Protein AF-A0A5C7FX67-F1 (afdb_monomer_lite)

Radius of gyration: 32.63 Å; chains: 1; bounding box: 56×82×94 Å

Foldseek 3Di:
DDDDDDDDDDDDDDDDDDPDDPDPPPPPPPPPQFDWDQPPVRDTDGPDPPPDDDDDDDDDDDDDDDDDDDDDDDDDDPPDDDPPPCPPPDPDDPPVRVVVVLVVVLVVLVVVLVVLVVVLVVLVVCVPDVVSVVPDDPVRVVVSVVVNVVSVVVNVVSVVVSVVSVVVD

Organism: NCBI:txid2603288

Sequence (169 aa):
MIKRAPGSFTRVAMSCAMLLCISPAFVQAQAIDAPRYVNAQGV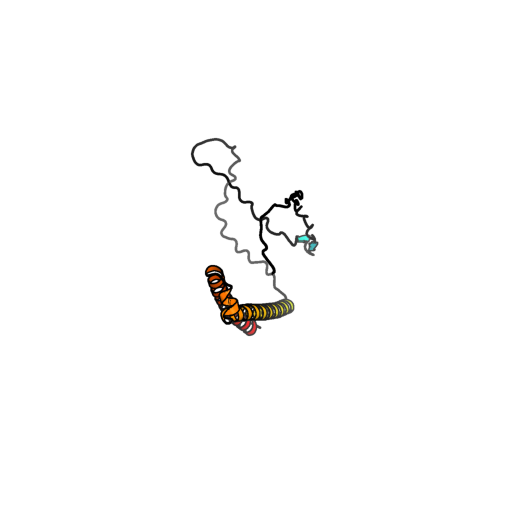EVIQGRRAARPAPTAGVGSEDGNASGPVSRALAIPKSAEPARATAAGYQIAAGEQQQRDRDRLSILEQEMHAENVALESKIRVLQDPAMRAKLDAEQFKRLQETTLAHEKNIRALHSEIARVKKNR

Structure (mmCIF, N/CA/C/O backbone):
data_AF-A0A5C7FX67-F1
#
_entry.id   AF-A0A5C7FX67-F1
#
loop_
_atom_site.group_PDB
_atom_site.id
_atom_site.type_symbol
_atom_site.label_atom_id
_atom_site.label_alt_id
_atom_site.label_comp_id
_atom_site.label_asym_id
_atom_site.label_entity_id
_atom_site.label_seq_id
_atom_site.pdbx_PDB_ins_code
_atom_site.Cartn_x
_atom_site.Cartn_y
_atom_site.Cartn_z
_atom_site.occupancy
_atom_site.B_iso_or_equiv
_atom_site.auth_seq_id
_atom_site.auth_comp_id
_atom_site.auth_asym_id
_atom_site.auth_atom_id
_atom_site.pdbx_PDB_model_num
ATOM 1 N N . MET A 1 1 ? 20.020 -31.860 -69.751 1.00 38.38 1 MET A N 1
ATOM 2 C CA . MET A 1 1 ? 20.332 -30.417 -69.891 1.00 38.38 1 MET A CA 1
ATOM 3 C C . MET A 1 1 ? 19.126 -29.621 -69.414 1.00 38.38 1 MET A C 1
ATOM 5 O O . MET A 1 1 ? 18.130 -29.594 -70.118 1.00 38.38 1 MET A O 1
ATOM 9 N N . ILE A 1 2 ? 19.182 -29.031 -68.218 1.00 42.00 2 ILE A N 1
ATOM 10 C CA . ILE A 1 2 ? 18.116 -28.172 -67.676 1.00 42.00 2 ILE A CA 1
ATOM 11 C C . ILE A 1 2 ? 18.714 -26.769 -67.554 1.00 42.00 2 ILE A C 1
ATOM 13 O O . ILE A 1 2 ? 19.707 -26.579 -66.853 1.00 42.00 2 ILE A O 1
ATOM 17 N N . LYS A 1 3 ? 18.166 -25.806 -68.300 1.00 45.91 3 LYS A N 1
ATOM 18 C CA . LYS A 1 3 ? 18.598 -24.404 -68.297 1.00 45.91 3 LYS A CA 1
ATOM 19 C C . LYS A 1 3 ? 17.461 -23.510 -67.790 1.00 45.91 3 LYS A C 1
ATOM 21 O O . LYS A 1 3 ? 16.438 -23.404 -68.446 1.00 45.91 3 LYS A O 1
ATOM 26 N N . ARG A 1 4 ? 17.775 -22.824 -66.683 1.00 39.72 4 ARG A N 1
ATOM 27 C CA . ARG A 1 4 ? 17.470 -21.420 -66.336 1.00 39.72 4 ARG A CA 1
ATOM 28 C C . ARG A 1 4 ? 16.005 -20.990 -66.118 1.00 39.72 4 ARG A C 1
ATOM 30 O O . ARG A 1 4 ? 15.250 -20.801 -67.059 1.00 39.72 4 ARG A O 1
ATOM 37 N N . ALA A 1 5 ? 15.715 -20.648 -64.857 1.00 52.91 5 ALA A N 1
ATOM 38 C CA . ALA A 1 5 ? 14.905 -19.478 -64.475 1.00 52.91 5 ALA A CA 1
ATOM 39 C C . ALA A 1 5 ? 15.612 -18.175 -64.947 1.00 52.91 5 ALA A C 1
ATOM 41 O O . ALA A 1 5 ? 16.819 -18.262 -65.220 1.00 52.91 5 ALA A O 1
ATOM 42 N N . PRO A 1 6 ? 14.974 -16.980 -65.027 1.00 56.88 6 PRO A N 1
ATOM 43 C CA . PRO A 1 6 ? 14.607 -16.222 -63.813 1.00 56.88 6 PRO A CA 1
ATOM 44 C C . PRO A 1 6 ? 13.481 -15.160 -63.951 1.00 56.88 6 PRO A C 1
ATOM 46 O O . PRO A 1 6 ? 13.060 -14.791 -65.040 1.00 56.88 6 PRO A O 1
ATOM 49 N N . GLY A 1 7 ? 13.120 -14.575 -62.805 1.00 40.47 7 GLY A N 1
ATOM 50 C CA . GLY A 1 7 ? 12.746 -13.159 -62.683 1.00 40.47 7 GLY A CA 1
ATOM 51 C C . GLY A 1 7 ? 11.271 -12.923 -62.332 1.00 40.47 7 GLY A C 1
ATOM 52 O O . GLY A 1 7 ? 10.399 -13.275 -63.107 1.00 40.47 7 GLY A O 1
ATOM 53 N N . SER A 1 8 ? 10.893 -12.521 -61.113 1.00 46.00 8 SER A N 1
ATOM 54 C CA . SER A 1 8 ? 11.152 -11.274 -60.361 1.00 46.00 8 SER A CA 1
ATOM 55 C C . SER A 1 8 ? 10.195 -10.127 -60.710 1.00 46.00 8 SER A C 1
ATOM 57 O O . SER A 1 8 ? 9.946 -9.877 -61.881 1.00 46.00 8 SER A O 1
ATOM 59 N N . PHE A 1 9 ? 9.809 -9.395 -59.653 1.00 42.81 9 PHE A N 1
ATOM 60 C CA . PHE A 1 9 ? 9.310 -8.009 -59.597 1.00 42.81 9 PHE A CA 1
ATOM 61 C C . PHE A 1 9 ? 7.820 -7.748 -59.266 1.00 42.81 9 PHE A C 1
ATOM 63 O O . PHE A 1 9 ? 6.938 -7.735 -60.110 1.00 42.81 9 PHE A O 1
ATOM 70 N N . THR A 1 10 ? 7.647 -7.381 -57.985 1.00 38.91 10 THR A N 1
ATOM 71 C CA . THR A 1 10 ? 7.026 -6.142 -57.457 1.00 38.91 10 THR A CA 1
ATOM 72 C C . THR A 1 10 ? 5.521 -5.889 -57.507 1.00 38.91 10 THR A C 1
ATOM 74 O O . THR A 1 10 ? 4.970 -5.678 -58.573 1.00 38.91 10 THR A O 1
ATOM 77 N N . ARG A 1 11 ? 5.018 -5.620 -56.280 1.00 41.69 11 ARG A N 1
ATOM 78 C CA . ARG A 1 11 ? 4.141 -4.510 -55.825 1.00 41.69 11 ARG A CA 1
ATOM 79 C C . ARG A 1 11 ? 2.735 -4.499 -56.460 1.00 41.69 11 ARG A C 1
ATOM 81 O O . ARG A 1 11 ? 2.562 -4.701 -57.642 1.00 41.69 11 ARG A O 1
ATOM 88 N N . VAL A 1 12 ? 1.663 -4.257 -55.718 1.00 41.84 12 VAL A N 1
ATOM 89 C CA . VAL A 1 12 ? 1.284 -2.931 -55.222 1.00 41.84 12 VAL A CA 1
ATOM 90 C C . VAL A 1 12 ? 0.115 -3.098 -54.243 1.00 41.84 12 VAL A C 1
ATOM 92 O O . VAL A 1 12 ? -0.742 -3.957 -54.415 1.00 41.84 12 VAL A O 1
ATOM 95 N N . ALA A 1 13 ? 0.159 -2.246 -53.221 1.00 44.09 13 ALA A N 1
ATOM 96 C CA . ALA A 1 13 ? -0.891 -1.789 -52.319 1.00 44.09 13 ALA A CA 1
ATOM 97 C C . ALA A 1 13 ? -2.333 -2.248 -52.592 1.00 44.09 13 ALA A C 1
ATOM 99 O O . ALA A 1 13 ? -2.917 -1.935 -53.627 1.00 44.09 13 ALA A O 1
ATOM 100 N N . MET A 1 14 ? -2.949 -2.834 -51.565 1.00 42.28 14 MET A N 1
ATOM 101 C CA . MET A 1 14 ? -4.400 -2.842 -51.419 1.00 42.28 14 MET A CA 1
ATOM 102 C C . MET A 1 14 ? -4.767 -1.844 -50.318 1.00 42.28 14 MET A C 1
ATOM 104 O O . MET A 1 14 ? -4.433 -2.023 -49.147 1.00 42.28 14 MET A O 1
ATOM 108 N N . SER A 1 15 ? -5.357 -0.735 -50.757 1.00 45.50 15 SER A N 1
ATOM 109 C CA . SER A 1 15 ? -5.707 0.443 -49.974 1.00 45.50 15 SER A CA 1
ATOM 110 C C . SER A 1 15 ? -6.634 0.148 -48.797 1.00 45.50 15 SER A C 1
ATOM 112 O O . SER A 1 15 ? -7.712 -0.423 -48.956 1.00 45.50 15 SER A O 1
ATOM 114 N N . CYS A 1 16 ? -6.238 0.673 -47.637 1.00 40.41 16 CYS A N 1
ATOM 115 C CA . CYS A 1 16 ? -7.120 1.072 -46.548 1.00 40.41 16 CYS A CA 1
ATOM 116 C C . CYS A 1 16 ? -8.128 2.121 -47.037 1.00 40.41 16 CYS A C 1
ATOM 118 O O . CYS A 1 16 ? -7.732 3.227 -47.400 1.00 40.41 16 CYS A O 1
ATOM 120 N N . ALA A 1 17 ? -9.420 1.813 -46.969 1.00 49.56 17 ALA A N 1
ATOM 121 C CA . ALA A 1 17 ? -10.483 2.814 -46.977 1.00 49.56 17 ALA A CA 1
ATOM 122 C C . ALA A 1 17 ? -11.723 2.260 -46.259 1.00 49.56 17 ALA A C 1
ATOM 124 O O . ALA A 1 17 ? -12.718 1.902 -46.875 1.00 49.56 17 ALA A O 1
ATOM 125 N N . MET A 1 18 ? -11.648 2.174 -44.931 1.00 48.75 18 MET A N 1
ATOM 126 C CA . MET A 1 18 ? -12.823 2.074 -44.063 1.00 48.75 18 MET A CA 1
ATOM 127 C C . MET A 1 18 ? -12.756 3.252 -43.096 1.00 48.75 18 MET A C 1
ATOM 129 O O . MET A 1 18 ? -12.183 3.181 -42.011 1.00 48.75 18 MET A O 1
ATOM 133 N N . LEU A 1 19 ? -13.281 4.377 -43.577 1.00 48.41 19 LEU A N 1
ATOM 134 C CA . LEU A 1 19 ? -13.472 5.616 -42.839 1.00 48.41 19 LEU A CA 1
ATOM 135 C C . LEU A 1 19 ? -14.668 5.411 -41.889 1.00 48.41 19 LEU A C 1
ATOM 137 O O . LEU A 1 19 ? -15.795 5.792 -42.192 1.00 48.41 19 LEU A O 1
ATOM 141 N N . LEU A 1 20 ? -14.439 4.725 -40.768 1.00 47.94 20 LEU A N 1
ATOM 142 C CA . LEU A 1 20 ? -15.425 4.596 -39.697 1.00 47.94 20 LEU A CA 1
ATOM 143 C C . LEU A 1 20 ? -15.499 5.922 -38.938 1.00 47.94 20 LEU A C 1
ATOM 145 O O . LEU A 1 20 ? -14.533 6.372 -38.324 1.00 47.94 20 LEU A O 1
ATOM 149 N N . CYS A 1 21 ? -16.664 6.552 -39.034 1.00 39.78 21 CYS A N 1
ATOM 150 C CA . CYS A 1 21 ? -17.047 7.777 -38.356 1.00 39.78 21 CYS A CA 1
ATOM 151 C C . CYS A 1 21 ? -16.756 7.686 -36.848 1.00 39.78 21 CYS A C 1
ATOM 153 O O . CYS A 1 21 ? -17.427 6.956 -36.121 1.00 39.78 21 CYS A O 1
ATOM 155 N N . ILE A 1 22 ? -15.775 8.453 -36.364 1.00 54.28 22 ILE A N 1
ATOM 156 C CA . ILE A 1 22 ? -15.566 8.666 -34.930 1.00 54.28 22 ILE A CA 1
ATOM 157 C C . ILE A 1 22 ? -16.622 9.675 -34.473 1.00 54.28 22 ILE A C 1
ATOM 159 O O . ILE A 1 22 ? -16.434 10.887 -34.562 1.00 54.28 22 ILE A O 1
ATOM 163 N N . SER A 1 23 ? -17.770 9.174 -34.025 1.00 48.88 23 SER A N 1
ATOM 164 C CA . SER A 1 23 ? -18.737 9.963 -33.264 1.00 48.88 23 SER A CA 1
ATOM 165 C C . SER A 1 23 ? -18.130 10.314 -31.898 1.00 48.88 23 SER A C 1
ATOM 167 O O . SER A 1 23 ? -17.652 9.409 -31.209 1.00 48.88 23 SER A O 1
ATOM 169 N N . PRO A 1 24 ? -18.153 11.581 -31.445 1.00 51.06 24 PRO A N 1
ATOM 170 C CA . PRO A 1 24 ? -17.864 11.883 -30.054 1.00 51.06 24 PRO A CA 1
ATOM 171 C C . PRO A 1 24 ? -19.015 11.325 -29.213 1.00 51.06 24 PRO A C 1
ATOM 173 O O . PRO A 1 24 ? -20.123 11.859 -29.222 1.00 51.06 24 PRO A O 1
ATOM 176 N N . ALA A 1 25 ? -18.765 10.227 -28.500 1.00 47.50 25 ALA A N 1
ATOM 177 C CA . ALA A 1 25 ? -19.648 9.790 -27.433 1.00 47.50 25 ALA A CA 1
ATOM 178 C C . ALA A 1 25 ? -19.636 10.881 -26.354 1.00 47.50 25 ALA A C 1
ATOM 180 O O . ALA A 1 25 ? -18.729 10.964 -25.526 1.00 47.50 25 ALA A O 1
ATOM 181 N N . PHE A 1 26 ? -20.633 11.761 -26.413 1.00 47.03 26 PHE A N 1
ATOM 182 C CA . PHE A 1 26 ? -20.998 12.648 -25.325 1.00 47.03 26 PHE A CA 1
ATOM 183 C C . PHE A 1 26 ? -21.317 11.749 -24.126 1.00 47.03 26 PHE A C 1
ATOM 185 O O . PHE A 1 26 ? -22.370 11.115 -24.071 1.00 47.03 26 PHE A O 1
ATOM 192 N N . VAL A 1 27 ? -20.389 11.643 -23.176 1.00 47.44 27 VAL A N 1
ATOM 193 C CA . VAL A 1 27 ? -20.686 11.059 -21.869 1.00 47.44 27 VAL A CA 1
ATOM 194 C C . VAL A 1 27 ? -21.602 12.059 -21.172 1.00 47.44 27 VAL A C 1
ATOM 196 O O . VAL A 1 27 ? -21.145 13.015 -20.548 1.00 47.44 27 VAL A O 1
ATOM 199 N N . GLN A 1 28 ? -22.913 11.876 -21.328 1.00 47.94 28 GLN A N 1
ATOM 200 C CA . GLN A 1 28 ? -23.895 12.481 -20.440 1.00 47.94 28 GLN A CA 1
ATOM 201 C C . GLN A 1 28 ? -23.564 11.990 -19.031 1.00 47.94 28 GLN A C 1
ATOM 203 O O . GLN A 1 28 ? -23.761 10.821 -18.701 1.00 47.94 28 GLN A O 1
ATOM 208 N N . ALA A 1 29 ? -23.012 12.880 -18.208 1.00 44.19 29 ALA A N 1
ATOM 209 C CA . ALA A 1 29 ? -22.954 12.675 -16.776 1.00 44.19 29 ALA A CA 1
ATOM 210 C C . ALA A 1 29 ? -24.402 12.576 -16.292 1.00 44.19 29 ALA A C 1
ATOM 212 O O . ALA A 1 29 ? -25.077 13.589 -16.119 1.00 44.19 29 ALA A O 1
ATOM 213 N N . GLN A 1 30 ? -24.906 11.351 -16.142 1.00 50.59 30 GLN A N 1
ATOM 214 C CA . GLN A 1 30 ? -26.156 11.143 -15.439 1.00 50.59 30 GLN A CA 1
ATOM 215 C C . GLN A 1 30 ? -25.928 11.639 -14.016 1.00 50.59 30 GLN A C 1
ATOM 217 O O . GLN A 1 30 ? -25.078 11.120 -13.288 1.00 50.59 30 GLN A O 1
ATOM 222 N N . ALA A 1 31 ? -26.636 12.707 -13.654 1.00 48.88 31 ALA A N 1
ATOM 223 C CA . ALA A 1 31 ? -26.805 13.083 -12.269 1.00 48.88 31 ALA A CA 1
ATOM 224 C C . ALA A 1 31 ? -27.511 11.899 -11.605 1.00 48.88 31 ALA A C 1
ATOM 226 O O . ALA A 1 31 ? -28.717 11.726 -11.750 1.00 48.88 31 ALA A O 1
ATOM 227 N N . ILE A 1 32 ? -26.731 11.028 -10.968 1.00 52.28 32 ILE A N 1
ATOM 228 C CA . ILE A 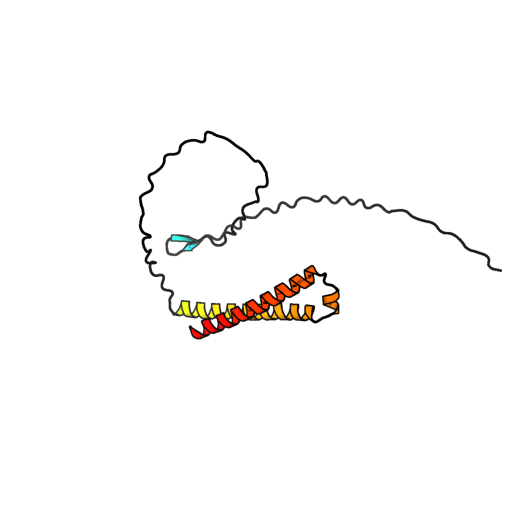1 32 ? -27.272 10.018 -10.070 1.00 52.28 32 ILE A CA 1
ATOM 229 C C . ILE A 1 32 ? -27.947 10.828 -8.972 1.00 52.28 32 ILE A C 1
ATOM 231 O O . ILE A 1 32 ? -27.268 11.555 -8.242 1.00 52.28 32 ILE A O 1
ATOM 235 N N . ASP A 1 33 ? -29.276 10.785 -8.934 1.00 51.97 33 ASP A N 1
ATOM 236 C CA . ASP A 1 33 ? -30.049 11.445 -7.895 1.00 51.97 33 ASP A CA 1
ATOM 237 C C . ASP A 1 33 ? -29.618 10.818 -6.568 1.00 51.97 33 ASP A C 1
ATOM 239 O O . ASP A 1 33 ? -29.831 9.632 -6.308 1.00 51.97 33 ASP A O 1
ATOM 243 N N . ALA A 1 34 ? -28.851 11.580 -5.793 1.00 60.00 34 ALA A N 1
ATOM 244 C CA . ALA A 1 34 ? -28.321 11.119 -4.527 1.00 60.00 34 ALA A CA 1
ATOM 245 C C . ALA A 1 34 ? -29.511 10.832 -3.605 1.00 60.00 34 ALA A C 1
ATOM 247 O O . ALA A 1 34 ? -30.326 11.741 -3.417 1.00 60.00 34 ALA A O 1
ATOM 248 N N . PRO A 1 35 ? -29.631 9.625 -3.017 1.00 59.69 35 PRO A N 1
ATOM 249 C CA . PRO A 1 35 ? -30.734 9.322 -2.119 1.00 59.69 35 PRO A CA 1
ATOM 250 C C . PRO A 1 35 ? -30.724 10.337 -0.977 1.00 59.69 35 PRO A C 1
ATOM 252 O O . PRO A 1 35 ? -29.783 10.401 -0.181 1.00 59.69 35 PRO A O 1
ATOM 255 N N . ARG A 1 36 ? -31.761 11.178 -0.948 1.00 68.69 36 ARG A N 1
ATOM 256 C CA . ARG A 1 36 ? -31.982 12.163 0.106 1.00 68.69 36 ARG A CA 1
ATOM 257 C C . ARG A 1 36 ? -32.803 11.486 1.177 1.00 68.69 36 ARG A C 1
ATOM 259 O O . ARG A 1 36 ? -33.916 11.040 0.906 1.00 68.69 36 ARG A O 1
ATOM 266 N N . TYR A 1 37 ? -32.266 11.411 2.384 1.00 73.44 37 TYR A N 1
ATOM 267 C CA . TYR A 1 37 ? -33.060 11.005 3.530 1.00 73.44 37 TYR A CA 1
ATOM 268 C C . TYR A 1 37 ? -33.052 12.112 4.571 1.00 73.44 37 TYR A C 1
ATOM 270 O O . TYR A 1 37 ? -32.059 12.816 4.769 1.00 73.44 37 TYR A O 1
ATOM 278 N N . VAL A 1 38 ? -34.199 12.265 5.217 1.00 72.56 38 VAL A N 1
ATOM 279 C CA . VAL A 1 38 ? -34.370 13.157 6.353 1.00 72.56 38 VAL A CA 1
ATOM 280 C C . VAL A 1 38 ? -34.056 12.331 7.589 1.00 72.56 38 VAL A C 1
ATOM 282 O O . VAL A 1 38 ? -34.658 11.278 7.810 1.00 72.56 38 VAL A O 1
ATOM 285 N N . ASN A 1 39 ? -33.060 12.750 8.364 1.00 72.62 39 ASN A N 1
ATOM 286 C CA . ASN A 1 39 ? -32.752 12.070 9.616 1.00 72.62 39 ASN A CA 1
ATOM 287 C C . ASN A 1 39 ? -33.869 12.319 10.652 1.00 72.62 39 ASN A C 1
ATOM 289 O O . ASN A 1 39 ? -34.740 13.168 10.465 1.00 72.62 39 ASN A O 1
ATOM 293 N N . ALA A 1 40 ? -33.836 11.615 11.786 1.00 64.12 40 ALA A N 1
ATOM 294 C CA . ALA A 1 40 ? -34.839 11.763 12.850 1.00 64.12 40 ALA A CA 1
ATOM 295 C C . ALA A 1 40 ? -34.942 13.190 13.445 1.00 64.12 40 ALA A C 1
ATOM 297 O O . ALA A 1 40 ? -35.830 13.462 14.246 1.00 64.12 40 ALA A O 1
ATOM 298 N N . GLN A 1 41 ? -34.038 14.096 13.065 1.00 68.44 41 GLN A N 1
ATOM 299 C CA . GLN A 1 41 ? -33.962 15.489 13.504 1.00 68.44 41 GLN A CA 1
ATOM 300 C C . GLN A 1 41 ? -34.434 16.471 12.415 1.00 68.44 41 GLN A C 1
ATOM 302 O O . GLN A 1 41 ? -34.295 17.679 12.585 1.00 68.44 41 GLN A O 1
ATOM 307 N N . GLY A 1 42 ? -34.976 15.978 11.295 1.00 57.69 42 GLY A N 1
ATOM 308 C CA . GLY A 1 42 ? -35.497 16.819 10.216 1.00 57.69 42 GLY A CA 1
ATOM 309 C C . GLY A 1 42 ? -34.434 17.365 9.257 1.00 57.69 42 GLY A C 1
ATOM 310 O O . GLY A 1 42 ? -34.751 18.206 8.422 1.00 57.69 42 GLY A O 1
ATOM 311 N N . VAL A 1 43 ? -33.181 16.910 9.355 1.00 68.38 43 VAL A N 1
ATOM 312 C CA . VAL A 1 43 ? -32.078 17.395 8.515 1.00 68.38 43 VAL A CA 1
ATOM 313 C C . VAL A 1 43 ? -31.933 16.515 7.278 1.00 68.38 43 VAL A C 1
ATOM 315 O O . VAL A 1 43 ? -31.779 15.296 7.385 1.00 68.38 43 VAL A O 1
ATOM 318 N N . GLU A 1 44 ? -31.948 17.147 6.103 1.00 74.69 44 GLU A N 1
ATOM 319 C CA . GLU A 1 44 ? -31.675 16.491 4.825 1.00 74.69 44 GLU A CA 1
ATOM 320 C C . GLU A 1 44 ? -30.194 16.115 4.716 1.00 74.69 44 GLU A C 1
ATOM 322 O O . GLU A 1 44 ? -29.309 16.975 4.709 1.00 74.69 44 GLU A O 1
ATOM 327 N N . VAL A 1 45 ? -29.916 14.819 4.590 1.00 74.44 45 VAL A N 1
ATOM 328 C CA . VAL A 1 45 ? -28.572 14.306 4.324 1.00 74.44 45 VAL A CA 1
ATOM 329 C C . VAL A 1 45 ? -28.500 13.867 2.865 1.00 74.44 45 VAL A C 1
ATOM 331 O O . VAL A 1 45 ? -29.221 12.967 2.436 1.00 74.44 45 VAL A O 1
ATOM 334 N N . ILE A 1 46 ? -27.613 14.505 2.096 1.00 70.50 46 ILE A N 1
ATOM 335 C CA . ILE A 1 46 ? -27.343 14.166 0.692 1.00 70.50 46 ILE A CA 1
ATOM 336 C C . ILE A 1 46 ? -26.006 13.423 0.630 1.00 70.50 46 ILE A C 1
ATOM 338 O O . ILE A 1 46 ? -24.944 14.037 0.759 1.00 70.50 46 ILE A O 1
ATOM 342 N N . GLN A 1 47 ? -26.034 12.105 0.426 1.00 58.84 47 GLN A N 1
ATOM 343 C CA . GLN A 1 47 ? -24.813 11.319 0.233 1.00 58.84 47 GLN A CA 1
ATOM 344 C C . GLN A 1 47 ? -24.367 11.349 -1.236 1.00 58.84 47 GLN A C 1
ATOM 346 O O . GLN A 1 47 ? -25.155 11.072 -2.130 1.00 58.84 47 GLN A O 1
ATOM 351 N N . GLY A 1 48 ? -23.087 11.644 -1.494 1.00 61.12 48 GLY A N 1
ATOM 352 C CA . GLY A 1 48 ? -22.482 11.405 -2.814 1.00 61.12 48 GLY A CA 1
ATOM 353 C C . GLY A 1 48 ? -22.206 12.621 -3.706 1.00 61.12 48 GLY A C 1
ATOM 354 O O . GLY A 1 48 ? -22.136 12.463 -4.924 1.00 61.12 48 GLY A O 1
ATOM 355 N N . ARG A 1 49 ? -21.959 13.827 -3.167 1.00 56.88 49 ARG A N 1
ATOM 356 C CA . ARG A 1 49 ? -21.340 14.882 -3.994 1.00 56.88 49 ARG A CA 1
ATOM 357 C C . ARG A 1 49 ? -19.894 14.502 -4.325 1.00 56.88 49 ARG A C 1
ATOM 359 O O . ARG A 1 49 ? -18.972 14.798 -3.570 1.00 56.88 49 ARG A O 1
ATOM 366 N N . ARG A 1 50 ? -19.680 13.891 -5.492 1.00 51.41 50 ARG A N 1
ATOM 367 C CA . ARG A 1 50 ? -18.379 13.926 -6.166 1.00 51.41 50 ARG A CA 1
ATOM 368 C C . ARG A 1 50 ? -18.078 15.404 -6.423 1.00 51.41 50 ARG A C 1
ATOM 370 O O . ARG A 1 50 ? -18.822 16.053 -7.155 1.00 51.41 50 ARG A O 1
ATOM 377 N N . ALA A 1 51 ? -17.059 15.956 -5.764 1.00 49.59 51 ALA A N 1
ATOM 378 C CA . ALA A 1 51 ? -16.647 17.338 -5.977 1.00 49.59 51 ALA A CA 1
ATOM 379 C C . ALA A 1 51 ? -16.408 17.552 -7.478 1.00 49.59 51 ALA A C 1
ATOM 381 O O . ALA A 1 51 ? -15.574 16.873 -8.083 1.00 49.59 51 ALA A O 1
ATOM 382 N N . ALA A 1 52 ? -17.184 18.448 -8.089 1.00 46.38 52 ALA A N 1
ATOM 383 C CA . ALA A 1 52 ? -16.956 18.859 -9.461 1.00 46.38 52 ALA A CA 1
ATOM 384 C C . ALA A 1 52 ? -15.554 19.474 -9.527 1.00 46.38 52 ALA A C 1
ATOM 386 O O . ALA A 1 52 ? -15.277 20.493 -8.896 1.00 46.38 52 ALA A O 1
ATOM 387 N N . ARG A 1 53 ? -14.649 18.805 -10.243 1.00 45.00 53 ARG A N 1
ATOM 388 C CA . ARG A 1 53 ? -13.314 19.316 -10.553 1.00 45.00 53 ARG A CA 1
ATOM 389 C C . ARG A 1 53 ? -13.499 20.641 -11.310 1.00 45.00 53 ARG A C 1
ATOM 391 O O . ARG A 1 53 ? -14.165 20.607 -12.346 1.00 45.00 53 ARG A O 1
ATOM 398 N N . PRO A 1 54 ? -12.970 21.786 -10.842 1.00 45.25 54 PRO A N 1
ATOM 399 C CA . PRO A 1 54 ? -13.048 23.013 -11.624 1.00 45.25 54 PRO A CA 1
ATOM 400 C C . PRO A 1 54 ? -12.297 22.805 -12.946 1.00 45.25 54 PRO A C 1
ATOM 402 O O . PRO A 1 54 ? -11.186 22.268 -12.967 1.00 45.25 54 PRO A O 1
ATOM 405 N N . ALA A 1 55 ? -12.957 23.153 -14.051 1.00 42.44 55 ALA A N 1
ATOM 406 C CA . ALA A 1 55 ? -12.400 23.068 -15.394 1.00 42.44 55 ALA A CA 1
ATOM 407 C C . ALA A 1 55 ? -11.176 23.996 -15.527 1.00 42.44 55 ALA A C 1
ATOM 409 O O . ALA A 1 55 ? -11.186 25.086 -14.952 1.00 42.44 55 ALA A O 1
ATOM 410 N N . PRO A 1 56 ? -10.128 23.609 -16.276 1.00 41.19 56 PRO A N 1
ATOM 411 C CA . PRO A 1 56 ? -9.021 24.507 -16.561 1.00 41.19 56 PRO A CA 1
ATOM 412 C C . PRO A 1 56 ? -9.474 25.541 -17.598 1.00 41.19 56 PRO A C 1
ATOM 414 O O . PRO A 1 56 ? -9.618 25.226 -18.778 1.00 41.19 56 PRO A O 1
ATOM 417 N N . THR A 1 57 ? -9.704 26.781 -17.172 1.00 41.97 57 THR A N 1
ATOM 418 C CA . THR A 1 57 ? -9.771 27.922 -18.089 1.00 41.97 57 THR A CA 1
ATOM 419 C C . THR A 1 57 ? -8.360 28.216 -18.591 1.00 41.97 57 THR A C 1
ATOM 421 O O . THR A 1 57 ? -7.514 28.730 -17.864 1.00 41.97 57 THR A O 1
ATOM 424 N N . ALA A 1 58 ? -8.099 27.840 -19.841 1.00 37.59 58 ALA A N 1
ATOM 425 C CA . ALA A 1 58 ? -6.966 28.321 -20.619 1.00 37.59 58 ALA A CA 1
ATOM 426 C C . ALA A 1 58 ? -7.341 29.639 -21.325 1.00 37.59 58 ALA A C 1
ATOM 428 O O . ALA A 1 58 ? -8.457 29.761 -21.828 1.00 37.59 58 ALA A O 1
ATOM 429 N N . GLY A 1 59 ? -6.393 30.582 -21.393 1.00 33.56 59 GLY A N 1
ATOM 430 C CA . GLY A 1 59 ? -6.479 31.846 -22.149 1.00 33.56 59 GLY A CA 1
ATOM 431 C C . GLY A 1 59 ? -6.133 33.057 -21.272 1.00 33.56 59 GLY A C 1
ATOM 432 O O . GLY A 1 59 ? -6.995 33.523 -20.544 1.00 33.56 59 GLY A O 1
ATOM 433 N N . VAL A 1 60 ? -4.855 33.417 -21.090 1.00 37.94 60 VAL A N 1
ATOM 434 C CA . VAL A 1 60 ? -4.038 34.331 -21.932 1.00 37.94 60 VAL A CA 1
ATOM 435 C C . VAL A 1 60 ? -4.554 35.777 -21.911 1.00 37.94 60 VAL A C 1
ATOM 437 O O . VAL A 1 60 ? -5.630 36.046 -22.430 1.00 37.94 60 VAL A O 1
ATOM 440 N N . GLY A 1 61 ? -3.738 36.704 -21.395 1.00 30.42 61 GLY A N 1
ATOM 441 C CA . GLY A 1 61 ? -3.907 38.146 -21.613 1.00 30.42 61 GLY A CA 1
ATOM 442 C C . GLY A 1 61 ? -3.373 39.009 -20.471 1.00 30.42 61 GLY A C 1
ATOM 443 O O . GLY A 1 61 ? -4.004 39.098 -19.425 1.00 30.42 61 GLY A O 1
ATOM 444 N N . SER A 1 62 ? -2.209 39.616 -20.689 1.00 37.19 62 SER A N 1
ATOM 445 C CA . SER A 1 62 ? -1.591 40.644 -19.850 1.00 37.19 62 SER A CA 1
ATOM 446 C C . SER A 1 62 ? -2.329 41.995 -19.911 1.00 37.19 62 SER A C 1
ATOM 448 O O . SER A 1 62 ? -3.020 42.274 -20.886 1.00 37.19 62 SER A O 1
ATOM 450 N N . GLU A 1 63 ? -2.039 42.819 -18.896 1.00 39.84 63 GLU A N 1
ATOM 451 C CA . GLU A 1 63 ? -1.951 44.295 -18.899 1.00 39.84 63 GLU A CA 1
ATOM 452 C C . GLU A 1 63 ? -3.220 45.169 -18.744 1.00 39.84 63 GLU A C 1
ATOM 454 O O . GLU A 1 63 ? -4.141 45.173 -19.550 1.00 39.84 63 GLU A O 1
ATOM 459 N N . ASP A 1 64 ? -3.147 45.968 -17.669 1.00 36.22 64 ASP A N 1
ATOM 460 C CA . ASP A 1 64 ? -3.581 47.356 -17.482 1.00 36.22 64 ASP A CA 1
ATOM 461 C C . ASP A 1 64 ? -5.064 47.774 -17.516 1.00 36.22 64 ASP A C 1
ATOM 463 O O . ASP A 1 64 ? -5.758 47.743 -18.523 1.00 36.22 64 ASP A O 1
ATOM 467 N N . GLY A 1 65 ? -5.468 48.405 -16.404 1.00 33.28 65 GLY A N 1
ATOM 468 C CA . GLY A 1 65 ? -6.148 49.701 -16.479 1.00 33.28 65 GLY A CA 1
ATOM 469 C C .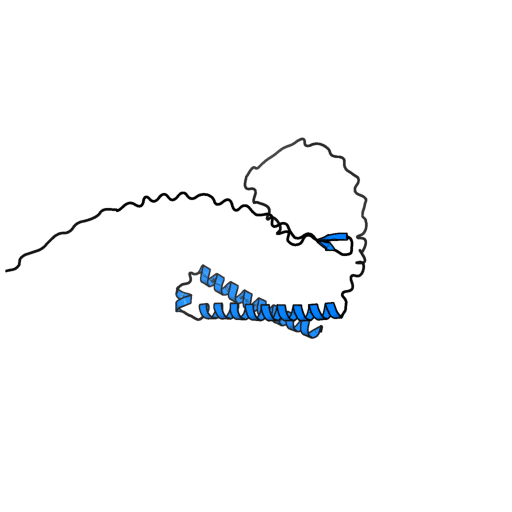 GLY A 1 65 ? -7.677 49.735 -16.375 1.00 33.28 65 GLY A C 1
ATOM 470 O O . GLY A 1 65 ? -8.384 49.689 -17.366 1.00 33.28 65 GLY A O 1
ATOM 471 N N . ASN A 1 66 ? -8.138 50.048 -15.161 1.00 32.97 66 ASN A N 1
ATOM 472 C CA . ASN A 1 66 ? -9.189 51.030 -14.853 1.00 32.97 66 ASN A CA 1
ATOM 473 C C . ASN A 1 66 ? -10.668 50.807 -15.289 1.00 32.97 66 ASN A C 1
ATOM 475 O O . ASN A 1 66 ? -11.027 50.797 -16.458 1.00 32.97 66 ASN A O 1
ATOM 479 N N . ALA A 1 67 ? -11.515 50.903 -14.254 1.00 36.34 67 ALA A N 1
ATOM 480 C CA . ALA A 1 67 ? -12.882 51.435 -14.202 1.00 36.34 67 ALA A CA 1
ATOM 481 C C . ALA A 1 67 ? -14.113 50.541 -14.490 1.00 36.34 67 ALA A C 1
ATOM 483 O O . ALA A 1 67 ? -14.403 50.126 -15.606 1.00 36.34 67 ALA A O 1
ATOM 484 N N . SER A 1 68 ? -14.936 50.491 -13.431 1.00 39.91 68 SER A N 1
ATOM 485 C CA . SER A 1 68 ? -16.408 50.454 -13.397 1.00 39.91 68 SER A CA 1
ATOM 486 C C . SER A 1 68 ? -17.122 49.100 -13.461 1.00 39.91 68 SER A C 1
ATOM 488 O O . SER A 1 68 ? -17.592 48.653 -14.500 1.00 39.91 68 SER A O 1
ATOM 490 N N . GLY A 1 69 ? -17.352 48.535 -12.270 1.00 34.50 69 GLY A N 1
ATOM 491 C CA . GLY A 1 69 ? -18.437 47.593 -11.972 1.00 34.50 69 GLY A CA 1
ATOM 492 C C . GLY A 1 69 ? -19.141 47.995 -10.661 1.00 34.50 69 GLY A C 1
ATOM 493 O O . GLY A 1 69 ? -18.473 48.508 -9.762 1.00 34.50 69 GLY A O 1
ATOM 494 N N . PRO A 1 70 ? -20.475 47.853 -10.553 1.00 42.62 70 PRO A N 1
ATOM 495 C CA . PRO A 1 70 ? -21.321 48.663 -9.676 1.00 42.62 70 PRO A CA 1
ATOM 496 C C . PRO A 1 70 ? -21.198 48.362 -8.177 1.00 42.62 70 PRO A C 1
ATOM 498 O O . PRO A 1 70 ? -21.132 47.222 -7.724 1.00 42.62 70 PRO A O 1
ATOM 501 N N . VAL A 1 71 ? -21.254 49.454 -7.416 1.00 44.31 71 VAL A N 1
ATOM 502 C CA . VAL A 1 71 ? -21.275 49.544 -5.955 1.00 44.31 71 VAL A CA 1
ATOM 503 C C . VAL A 1 71 ? -22.418 48.701 -5.375 1.00 44.31 71 VAL A C 1
ATOM 505 O O . VAL A 1 71 ? -23.589 49.011 -5.574 1.00 44.31 71 VAL A O 1
ATOM 508 N N . SER A 1 72 ? -22.089 47.672 -4.594 1.00 45.06 72 SER A N 1
ATOM 509 C CA . SER A 1 72 ? -23.015 47.053 -3.640 1.00 45.06 72 SER A CA 1
ATOM 510 C C . SER A 1 72 ? -22.440 47.188 -2.235 1.00 45.06 72 SER A C 1
ATOM 512 O O . SER A 1 72 ? -21.639 46.383 -1.777 1.00 45.06 72 SER A O 1
ATOM 514 N N . ARG A 1 73 ? -22.825 48.311 -1.619 1.00 41.38 73 ARG A N 1
ATOM 515 C CA . ARG A 1 73 ? -22.991 48.591 -0.186 1.00 41.38 73 ARG A CA 1
ATOM 516 C C . ARG A 1 73 ? -22.183 47.702 0.772 1.00 41.38 73 ARG A C 1
ATOM 518 O O . ARG A 1 73 ? -22.602 46.603 1.120 1.00 41.38 73 ARG A O 1
ATOM 525 N N . ALA A 1 74 ? -21.086 48.261 1.282 1.00 39.19 74 ALA A N 1
ATOM 526 C CA . ALA A 1 74 ? -20.400 47.766 2.468 1.00 39.19 74 ALA A CA 1
ATOM 527 C C . ALA A 1 74 ? -21.396 47.636 3.635 1.00 39.19 74 ALA A C 1
ATOM 529 O O . ALA A 1 74 ? -21.831 48.633 4.215 1.00 39.19 74 ALA A O 1
ATOM 530 N N . LEU A 1 75 ? -21.775 46.401 3.960 1.00 42.78 75 LEU A N 1
ATOM 531 C CA . LEU A 1 75 ? -22.339 46.068 5.259 1.00 42.78 75 LEU A CA 1
ATOM 532 C C . LEU A 1 75 ? -21.169 45.962 6.235 1.00 42.78 75 LEU A C 1
ATOM 534 O O . LEU A 1 75 ? -20.211 45.226 6.003 1.00 42.78 75 LEU A O 1
ATOM 538 N N . ALA A 1 76 ? -21.241 46.783 7.279 1.00 40.22 76 ALA A N 1
ATOM 539 C CA . ALA A 1 76 ? -20.249 46.914 8.329 1.00 40.22 76 ALA A CA 1
ATOM 540 C C . ALA A 1 76 ? -19.781 45.544 8.837 1.00 40.22 76 ALA A C 1
ATOM 542 O O . ALA A 1 76 ? -20.593 44.706 9.220 1.00 40.22 76 ALA A O 1
ATOM 543 N N . ILE A 1 77 ? -18.464 45.347 8.861 1.00 48.00 77 ILE A N 1
ATOM 544 C CA . ILE A 1 77 ? -17.811 44.215 9.516 1.00 48.00 77 ILE A CA 1
ATOM 545 C C . ILE A 1 77 ? -18.010 44.408 11.027 1.00 48.00 77 ILE A C 1
ATOM 547 O O . ILE A 1 77 ? -17.438 45.357 11.577 1.00 48.00 77 ILE A O 1
ATOM 551 N N . PRO A 1 78 ? -18.785 43.567 11.738 1.00 44.75 78 PRO A N 1
ATOM 552 C CA . PRO A 1 78 ? -18.721 43.577 13.184 1.00 44.75 78 PRO A CA 1
ATOM 553 C C . PRO A 1 78 ? -17.327 43.106 13.607 1.00 44.75 78 PRO A C 1
ATOM 555 O O . PRO A 1 78 ? -16.861 42.011 13.294 1.00 44.75 78 PRO A O 1
ATOM 558 N N . LYS A 1 79 ? -16.660 44.022 14.299 1.00 44.22 79 LYS A N 1
ATOM 559 C CA . LYS A 1 79 ? -15.393 43.889 15.003 1.00 44.22 79 LYS A CA 1
ATOM 560 C C . LYS A 1 79 ? -15.363 42.595 15.824 1.00 44.22 79 LYS A C 1
ATOM 562 O O . LYS A 1 79 ? -16.174 42.434 16.726 1.00 44.22 79 LYS A O 1
ATOM 567 N N . SER A 1 80 ? -14.398 41.730 15.507 1.00 48.78 80 SER A N 1
ATOM 568 C CA . SER A 1 80 ? -13.800 40.715 16.384 1.00 48.78 80 SER A CA 1
ATOM 569 C C . SER A 1 80 ? -14.760 40.078 17.397 1.00 48.78 80 SER A C 1
ATOM 571 O O . SER A 1 80 ? -14.683 40.361 18.592 1.00 48.78 80 SER A O 1
ATOM 573 N N . ALA A 1 81 ? -15.601 39.156 16.932 1.00 47.28 81 ALA A N 1
ATOM 574 C CA . ALA A 1 81 ? -15.989 38.058 17.801 1.00 47.28 81 ALA A CA 1
ATOM 575 C C . ALA A 1 81 ? -14.748 37.166 17.943 1.00 47.28 81 ALA A C 1
ATOM 577 O O . ALA A 1 81 ? -14.308 36.534 16.981 1.00 47.28 81 ALA A O 1
ATOM 578 N N . GLU A 1 82 ? -14.157 37.182 19.136 1.00 49.59 82 GLU A N 1
ATOM 579 C CA . GLU A 1 82 ? -13.372 36.076 19.686 1.00 49.59 82 GLU A CA 1
ATOM 580 C C . GLU A 1 82 ? -13.952 34.747 19.165 1.00 49.59 82 GLU A C 1
ATOM 582 O O . GLU A 1 82 ? -15.184 34.652 19.093 1.00 49.59 82 GLU A O 1
ATOM 587 N N . PRO A 1 83 ? -13.151 33.746 18.742 1.00 48.62 83 PRO A N 1
ATOM 588 C CA . PRO A 1 83 ? -13.724 32.489 18.296 1.00 48.62 83 PRO A CA 1
ATOM 589 C C . PRO A 1 83 ? -14.496 31.939 19.485 1.00 48.62 83 PRO A C 1
ATOM 591 O O . PRO A 1 83 ? -13.896 31.431 20.433 1.00 48.62 83 PRO A O 1
ATOM 594 N N . ALA A 1 84 ? -15.822 32.098 19.457 1.00 48.09 84 ALA A N 1
ATOM 595 C CA . ALA A 1 84 ? -16.711 31.453 20.387 1.00 48.09 84 ALA A CA 1
ATOM 596 C C . ALA A 1 84 ? -16.272 30.002 20.323 1.00 48.09 84 ALA A C 1
ATOM 598 O O . ALA A 1 84 ? -16.378 29.369 19.267 1.00 48.09 84 ALA A O 1
ATOM 599 N N . ARG A 1 85 ? -15.652 29.519 21.407 1.00 50.91 85 ARG A N 1
ATOM 600 C CA . ARG A 1 85 ? -15.435 28.099 21.603 1.00 50.91 85 ARG A CA 1
ATOM 601 C C . ARG A 1 85 ? -16.829 27.531 21.460 1.00 50.91 85 ARG A C 1
ATOM 603 O O . ARG A 1 85 ? -17.625 27.613 22.390 1.00 50.91 85 ARG A O 1
ATOM 610 N N . ALA A 1 86 ? -17.134 27.025 20.271 1.00 49.44 86 ALA A N 1
ATOM 611 C CA . ALA A 1 86 ? -18.182 26.066 20.082 1.00 49.44 86 ALA A CA 1
ATOM 612 C C . ALA A 1 86 ? -17.726 24.917 20.969 1.00 49.44 86 ALA A C 1
ATOM 614 O O . ALA A 1 86 ? -16.909 24.085 20.578 1.00 49.44 86 ALA A O 1
ATOM 615 N N . THR A 1 87 ? -18.140 24.959 22.232 1.00 52.25 87 THR A N 1
ATOM 616 C CA . THR A 1 87 ? -18.227 23.787 23.070 1.00 52.25 87 THR A CA 1
ATOM 617 C C . THR A 1 87 ? -19.098 22.867 22.248 1.00 52.25 87 THR A C 1
ATOM 619 O O . THR A 1 87 ? -20.305 23.073 22.141 1.00 52.25 87 THR A O 1
ATOM 622 N N . ALA A 1 88 ? -18.439 21.972 21.509 1.00 58.06 88 ALA A N 1
ATOM 623 C CA . ALA A 1 88 ? -19.096 21.000 20.669 1.00 58.06 88 ALA A CA 1
ATOM 624 C C . ALA A 1 88 ? -20.172 20.377 21.549 1.00 58.06 88 ALA A C 1
ATOM 626 O O . ALA A 1 88 ? -19.841 19.765 22.566 1.00 58.06 88 ALA A O 1
ATOM 627 N N . ALA A 1 89 ? -21.443 20.639 21.228 1.00 56.81 89 ALA A N 1
ATOM 628 C CA . ALA A 1 89 ? -22.552 19.968 21.877 1.00 56.81 89 ALA A CA 1
ATOM 629 C C . ALA A 1 89 ? -22.211 18.479 21.800 1.00 56.81 89 ALA A C 1
ATOM 631 O O . ALA A 1 89 ? -21.987 17.956 20.708 1.00 56.81 89 ALA A O 1
ATOM 632 N N . GLY A 1 90 ? -21.958 17.882 22.965 1.00 57.09 90 GLY A N 1
ATOM 633 C CA . GLY A 1 90 ? -21.163 16.669 23.085 1.00 57.09 90 GLY A CA 1
ATOM 634 C C . GLY A 1 90 ? -21.858 15.494 22.425 1.00 57.09 90 GLY A C 1
ATOM 635 O O . GLY A 1 90 ? -22.656 14.815 23.063 1.00 57.09 90 GLY A O 1
ATOM 636 N N . TYR A 1 91 ? -21.539 15.238 21.160 1.00 66.75 91 TYR A N 1
ATOM 637 C CA . TYR A 1 91 ? -21.866 13.983 20.506 1.00 66.75 91 TYR A CA 1
ATOM 638 C C . TYR A 1 91 ? -21.007 12.899 21.153 1.00 66.75 91 TYR A C 1
ATOM 640 O O . TYR A 1 91 ? -19.860 12.671 20.771 1.00 66.75 91 TYR A O 1
ATOM 648 N N . GLN A 1 92 ? -21.546 12.282 22.200 1.00 82.69 92 GLN A N 1
ATOM 649 C CA . GLN A 1 92 ? -20.943 11.118 22.826 1.00 82.69 92 GLN A CA 1
ATOM 650 C C . GLN A 1 92 ? -21.330 9.895 22.000 1.00 82.69 92 GLN A C 1
ATOM 652 O O . GLN A 1 92 ? -22.509 9.583 21.846 1.00 82.69 92 GLN A O 1
ATOM 657 N N . ILE A 1 93 ? -20.330 9.218 21.444 1.00 83.25 93 ILE A N 1
ATOM 658 C CA . ILE A 1 93 ? -20.519 7.912 20.816 1.00 83.25 93 ILE A CA 1
ATOM 659 C C . ILE A 1 93 ? -20.760 6.910 21.947 1.00 83.25 93 ILE A C 1
ATOM 661 O O . ILE A 1 93 ? -20.011 6.888 22.926 1.00 83.25 93 ILE A O 1
ATOM 665 N N . ALA A 1 94 ? -21.803 6.087 21.834 1.00 90.75 94 ALA A N 1
ATOM 666 C CA . ALA A 1 94 ? -22.061 5.048 22.825 1.00 90.75 94 ALA A CA 1
ATOM 667 C C . ALA A 1 94 ? -20.869 4.076 22.895 1.00 90.75 94 ALA A C 1
ATOM 669 O O . ALA A 1 94 ? -20.294 3.721 21.868 1.00 90.75 94 ALA A O 1
ATOM 670 N N . ALA A 1 95 ? -20.511 3.593 24.089 1.00 88.06 95 ALA A N 1
ATOM 671 C CA . ALA A 1 95 ? -19.325 2.746 24.273 1.00 88.06 95 ALA A CA 1
ATOM 672 C C . ALA A 1 95 ? -19.319 1.495 23.368 1.00 88.06 95 ALA A C 1
ATOM 674 O O . ALA A 1 95 ? -18.280 1.131 22.820 1.00 88.06 95 ALA A O 1
ATOM 675 N N . GLY A 1 96 ? -20.485 0.871 23.154 1.00 89.81 96 GLY A N 1
ATOM 676 C CA . GLY A 1 96 ? -20.622 -0.268 22.240 1.00 89.81 96 GLY A CA 1
ATOM 677 C C . GLY A 1 96 ? -20.397 0.099 20.769 1.00 89.81 96 GLY A C 1
ATOM 678 O O . GLY A 1 96 ? -19.771 -0.662 20.036 1.00 89.81 96 GLY A O 1
ATOM 679 N N . GLU A 1 97 ? -20.838 1.286 20.345 1.00 93.31 97 GLU A N 1
ATOM 680 C CA . GLU A 1 97 ? -20.588 1.792 18.993 1.00 93.31 97 GLU A CA 1
ATOM 681 C C . GLU A 1 97 ? -19.105 2.126 18.798 1.00 93.31 97 GLU A C 1
ATOM 683 O O . GLU A 1 97 ? -18.525 1.774 17.772 1.00 93.31 97 GLU A O 1
ATOM 688 N N . GLN A 1 98 ? -18.462 2.736 19.797 1.00 91.50 98 GLN A N 1
ATOM 689 C CA . GLN A 1 98 ? -17.028 3.013 19.751 1.00 91.50 98 GLN A CA 1
ATOM 690 C C . GLN A 1 98 ? -16.218 1.714 19.646 1.00 91.50 98 GLN A C 1
ATOM 692 O O . GLN A 1 98 ? -15.348 1.603 18.786 1.00 91.50 98 GLN A O 1
ATOM 697 N N . GLN A 1 99 ? -16.566 0.694 20.437 1.00 90.81 99 GLN A N 1
ATOM 698 C CA . GLN A 1 99 ? -15.914 -0.612 20.365 1.00 90.81 99 GLN A CA 1
ATOM 699 C C . GLN A 1 99 ? -16.095 -1.278 18.994 1.00 90.81 99 GLN A C 1
ATOM 701 O O . GLN A 1 99 ? -15.158 -1.900 18.488 1.00 90.81 99 GLN A O 1
ATOM 706 N N . GLN A 1 100 ? -17.284 -1.171 18.392 1.00 93.88 100 GLN A N 1
ATOM 707 C CA . GLN A 1 100 ? -17.522 -1.698 17.050 1.00 93.88 100 GLN A CA 1
ATOM 708 C C . GLN A 1 100 ? -16.658 -0.969 16.016 1.00 93.88 100 GLN A C 1
ATOM 710 O O . GLN A 1 100 ? -15.956 -1.620 15.248 1.00 93.88 100 GLN A O 1
ATOM 715 N N . ARG A 1 101 ? -16.611 0.366 16.069 1.00 93.25 101 ARG A N 1
ATOM 716 C CA . ARG A 1 101 ? -15.752 1.180 15.196 1.00 93.25 101 ARG A CA 1
ATOM 717 C C . ARG A 1 101 ? -14.274 0.831 15.348 1.00 93.25 101 ARG A C 1
ATOM 719 O O . ARG A 1 101 ? -13.561 0.786 14.352 1.00 93.25 101 ARG A O 1
ATOM 726 N N . ASP A 1 102 ? -13.809 0.556 16.564 1.00 93.12 102 ASP A N 1
ATOM 727 C CA . ASP A 1 102 ? -12.416 0.169 16.805 1.00 93.12 102 ASP A CA 1
ATOM 728 C C . ASP A 1 102 ? -12.096 -1.220 16.226 1.00 93.12 102 ASP A C 1
ATOM 730 O O . ASP A 1 102 ? -11.004 -1.430 15.691 1.00 93.12 102 ASP A O 1
ATOM 734 N N . ARG A 1 103 ? -13.052 -2.162 16.268 1.00 93.81 103 ARG A N 1
ATOM 735 C CA . ARG A 1 103 ? -12.930 -3.465 15.588 1.00 93.81 103 ARG A CA 1
ATOM 736 C C . ARG A 1 103 ? -12.914 -3.306 14.071 1.00 93.81 103 ARG A C 1
ATOM 738 O O . ARG A 1 103 ? -12.048 -3.890 13.424 1.00 93.81 103 ARG A O 1
ATOM 745 N N . ASP A 1 104 ? -13.819 -2.498 13.526 1.00 96.38 104 ASP A N 1
ATOM 746 C CA . ASP A 1 104 ? -13.901 -2.236 12.088 1.00 96.38 104 ASP A CA 1
ATOM 747 C C . ASP A 1 104 ? -12.620 -1.559 11.594 1.00 96.38 104 ASP A C 1
ATOM 749 O O . ASP A 1 104 ? -12.024 -1.991 10.610 1.00 96.38 104 ASP A O 1
ATOM 753 N N . ARG A 1 105 ? -12.127 -0.558 12.333 1.00 96.31 105 ARG A N 1
ATOM 754 C CA . ARG A 1 105 ? -10.853 0.108 12.051 1.00 96.31 105 ARG A CA 1
ATOM 755 C C . ARG A 1 105 ? -9.702 -0.885 12.033 1.00 96.31 105 ARG A C 1
ATOM 757 O O . ARG A 1 105 ? -8.883 -0.833 11.122 1.00 96.31 105 ARG A O 1
ATOM 764 N N . LEU A 1 106 ? -9.623 -1.778 13.020 1.00 97.00 106 LEU A N 1
ATOM 765 C CA . LEU A 1 106 ? -8.575 -2.792 13.040 1.00 97.00 106 LEU A CA 1
ATOM 766 C C . LEU A 1 106 ? -8.672 -3.720 11.820 1.00 97.00 106 LEU A C 1
ATOM 768 O O . LEU A 1 106 ? -7.658 -3.955 11.169 1.00 97.00 106 LEU A O 1
ATOM 772 N N . SER A 1 107 ? -9.877 -4.184 11.479 1.00 97.81 107 SER A N 1
ATOM 773 C CA . SER A 1 107 ? -10.104 -5.021 10.296 1.00 97.81 107 SER A CA 1
ATOM 774 C C . SER A 1 107 ? -9.684 -4.315 9.006 1.00 97.81 107 SER A C 1
ATOM 776 O O . SER A 1 107 ? -9.054 -4.933 8.153 1.00 97.81 107 SER A O 1
ATOM 778 N N . ILE A 1 108 ? -10.010 -3.029 8.851 1.00 98.25 108 ILE A N 1
ATOM 779 C CA . ILE A 1 108 ? -9.621 -2.233 7.679 1.00 98.25 108 ILE A CA 1
ATOM 780 C C . ILE A 1 108 ? -8.098 -2.119 7.599 1.00 98.25 108 ILE A C 1
ATOM 782 O O . ILE A 1 108 ? -7.521 -2.393 6.551 1.00 98.25 108 ILE A O 1
ATOM 786 N N . LEU A 1 109 ? -7.430 -1.795 8.709 1.00 98.19 109 LEU A N 1
ATOM 787 C CA . LEU A 1 109 ? -5.970 -1.680 8.733 1.00 98.19 109 LEU A CA 1
ATOM 788 C C . LEU A 1 109 ? -5.274 -3.011 8.414 1.00 98.19 109 LEU A C 1
ATOM 790 O O . LEU A 1 109 ? -4.249 -3.021 7.738 1.00 98.19 109 LEU A O 1
ATOM 794 N N . GLU A 1 110 ? -5.815 -4.140 8.878 1.00 98.06 110 GLU A N 1
ATOM 795 C CA . GLU A 1 110 ? -5.282 -5.472 8.566 1.00 98.06 110 GLU A CA 1
ATOM 796 C C . GLU A 1 110 ? -5.511 -5.854 7.090 1.00 98.06 110 GLU A C 1
ATOM 798 O O . GLU A 1 110 ? -4.633 -6.454 6.466 1.00 98.06 110 GLU A O 1
ATOM 803 N N . GLN A 1 111 ? -6.634 -5.447 6.492 1.00 98.44 111 GLN A N 1
ATOM 804 C CA . GLN A 1 111 ? -6.880 -5.606 5.053 1.00 98.44 111 GLN A CA 1
ATOM 805 C C . GLN A 1 111 ? -5.930 -4.746 4.211 1.00 98.44 111 GLN A C 1
ATOM 807 O O . GLN A 1 111 ? -5.330 -5.248 3.258 1.00 98.44 111 GLN A O 1
ATOM 812 N N . GLU A 1 112 ? -5.749 -3.475 4.579 1.00 98.44 112 GLU A N 1
ATOM 813 C CA . GLU A 1 112 ? -4.794 -2.571 3.929 1.00 98.44 112 GLU A CA 1
ATOM 814 C C . GLU A 1 112 ? -3.367 -3.116 4.038 1.00 98.44 112 GLU A C 1
ATOM 816 O O . GLU A 1 112 ? -2.645 -3.158 3.045 1.00 98.44 112 GLU A O 1
ATOM 821 N N . MET A 1 113 ? -2.985 -3.635 5.209 1.00 98.50 113 MET A N 1
ATOM 822 C CA . MET A 1 113 ? -1.694 -4.292 5.414 1.00 98.50 113 MET A CA 1
ATOM 823 C C . MET A 1 113 ? -1.476 -5.448 4.440 1.00 98.50 113 MET A C 1
ATOM 825 O O . MET A 1 113 ? -0.405 -5.587 3.847 1.00 98.50 113 MET A O 1
ATOM 829 N N . HIS A 1 114 ? -2.477 -6.311 4.287 1.00 98.50 114 HIS A N 1
ATOM 830 C CA . HIS A 1 114 ? -2.379 -7.440 3.375 1.00 98.50 114 HIS A CA 1
ATOM 831 C C . HIS A 1 114 ? -2.229 -6.972 1.921 1.00 98.50 114 HIS A C 1
ATOM 833 O O . HIS A 1 114 ? -1.344 -7.452 1.212 1.00 98.50 114 HIS A O 1
ATOM 839 N N . ALA A 1 115 ? -3.036 -5.995 1.499 1.00 98.62 115 ALA A N 1
ATOM 840 C CA . ALA A 1 115 ? -2.965 -5.429 0.155 1.00 98.62 115 ALA A CA 1
ATOM 841 C C . ALA A 1 115 ? -1.592 -4.801 -0.139 1.00 98.62 115 ALA A C 1
ATOM 843 O O . ALA A 1 115 ? -1.026 -5.028 -1.210 1.00 98.62 115 ALA A O 1
ATOM 844 N N . GLU A 1 116 ? -1.030 -4.063 0.820 1.00 98.56 116 GLU A N 1
ATOM 845 C CA . GLU A 1 116 ? 0.296 -3.451 0.710 1.00 98.56 116 GLU A CA 1
ATOM 846 C C . GLU A 1 116 ? 1.409 -4.502 0.584 1.00 98.56 116 GLU A C 1
ATOM 848 O O . GLU A 1 116 ? 2.291 -4.365 -0.266 1.00 98.56 116 GLU A O 1
ATOM 853 N N . ASN A 1 117 ? 1.341 -5.599 1.347 1.00 98.56 117 ASN A N 1
ATOM 854 C CA . ASN A 1 117 ? 2.300 -6.703 1.227 1.00 98.56 117 ASN A CA 1
ATOM 855 C C . ASN A 1 117 ? 2.233 -7.380 -0.150 1.00 98.56 117 ASN A C 1
ATOM 857 O O . ASN A 1 117 ? 3.262 -7.537 -0.803 1.00 98.56 117 ASN A O 1
ATOM 861 N N . VAL A 1 118 ? 1.035 -7.704 -0.646 1.00 98.62 118 VAL A N 1
ATOM 862 C CA . VAL A 1 118 ? 0.862 -8.289 -1.991 1.00 98.62 118 VAL A CA 1
ATOM 863 C C . VAL A 1 118 ? 1.376 -7.332 -3.079 1.00 98.62 118 VAL A C 1
ATOM 865 O O . VAL A 1 118 ? 2.047 -7.736 -4.039 1.00 98.62 118 VAL A O 1
ATOM 868 N N . ALA A 1 119 ? 1.103 -6.033 -2.932 1.00 98.31 119 ALA A N 1
ATOM 869 C CA . ALA A 1 119 ? 1.578 -5.005 -3.850 1.00 98.31 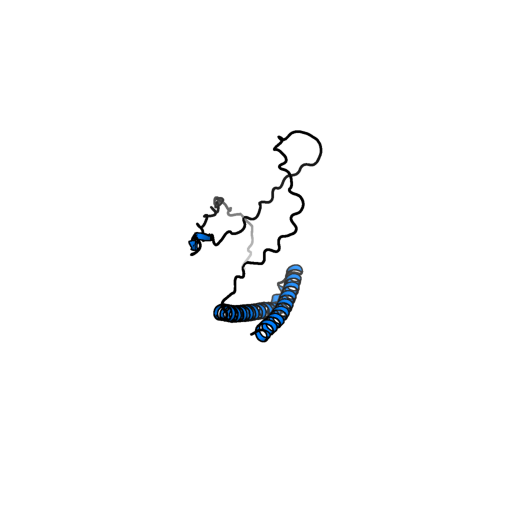119 ALA A CA 1
ATOM 870 C C . ALA A 1 119 ? 3.107 -4.842 -3.820 1.00 98.31 119 ALA A C 1
ATOM 872 O O . ALA A 1 119 ? 3.698 -4.566 -4.869 1.00 98.31 119 ALA A O 1
ATOM 873 N N . LEU A 1 120 ? 3.742 -5.010 -2.658 1.00 98.50 120 LEU A N 1
ATOM 874 C CA . LEU A 1 120 ? 5.193 -4.996 -2.509 1.00 98.50 120 LEU A CA 1
ATOM 875 C C . LEU A 1 120 ? 5.826 -6.251 -3.123 1.00 98.50 120 LEU A C 1
ATOM 877 O O . LEU A 1 120 ? 6.715 -6.137 -3.964 1.00 98.50 120 LEU A O 1
ATOM 881 N N . GLU A 1 121 ? 5.334 -7.439 -2.770 1.00 98.44 121 GLU A N 1
ATOM 882 C CA . GLU A 1 121 ? 5.845 -8.723 -3.265 1.00 98.44 121 GLU A CA 1
ATOM 883 C C . GLU A 1 121 ? 5.813 -8.811 -4.792 1.00 98.44 121 GLU A C 1
ATOM 885 O O . GLU A 1 121 ? 6.783 -9.239 -5.421 1.00 98.44 121 GLU A O 1
ATOM 890 N N . SER A 1 122 ? 4.717 -8.364 -5.409 1.00 98.06 122 SER A N 1
ATOM 891 C CA . SER A 1 122 ? 4.598 -8.339 -6.870 1.00 98.06 122 SER A CA 1
ATOM 892 C C . SER A 1 122 ? 5.657 -7.448 -7.529 1.00 98.06 122 SER A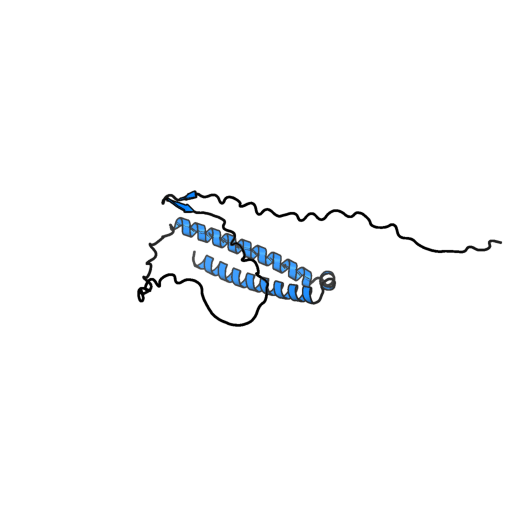 C 1
ATOM 894 O O . SER A 1 122 ? 6.230 -7.838 -8.546 1.00 98.06 122 SER A O 1
ATOM 896 N N . LYS A 1 123 ? 5.981 -6.290 -6.941 1.00 97.69 123 LYS A N 1
ATOM 897 C CA . LYS A 1 123 ? 7.018 -5.384 -7.464 1.00 97.69 123 LYS A CA 1
ATOM 898 C C . LYS A 1 123 ? 8.420 -5.917 -7.228 1.00 97.69 123 LYS A C 1
ATOM 900 O O . LYS A 1 123 ? 9.241 -5.874 -8.142 1.00 97.69 123 LYS A O 1
ATOM 905 N N . ILE A 1 124 ? 8.675 -6.481 -6.048 1.00 97.88 124 ILE A N 1
ATOM 906 C CA . ILE A 1 124 ? 9.938 -7.157 -5.738 1.00 97.88 124 ILE A CA 1
ATOM 907 C C . ILE A 1 124 ? 10.183 -8.287 -6.741 1.00 97.88 124 ILE A C 1
ATOM 909 O O . ILE A 1 124 ? 11.281 -8.381 -7.283 1.00 97.88 124 ILE A O 1
ATOM 913 N N . ARG A 1 125 ? 9.159 -9.084 -7.072 1.00 98.06 125 ARG A N 1
ATOM 914 C CA . ARG A 1 125 ? 9.267 -10.148 -8.079 1.00 98.06 125 ARG A CA 1
ATOM 915 C C . ARG A 1 125 ? 9.701 -9.607 -9.444 1.00 98.06 125 ARG A C 1
ATOM 917 O O . ARG A 1 125 ? 10.581 -10.187 -10.067 1.00 98.06 125 ARG A O 1
ATOM 924 N N . VAL A 1 126 ? 9.134 -8.484 -9.890 1.00 97.31 126 VAL A N 1
ATOM 925 C CA . VAL A 1 126 ? 9.533 -7.836 -11.156 1.00 97.31 126 VAL A CA 1
ATOM 926 C C . VAL A 1 126 ? 10.967 -7.301 -11.089 1.00 97.31 126 VAL A C 1
ATOM 928 O O . VAL A 1 126 ? 11.704 -7.420 -12.062 1.00 97.31 126 VAL A O 1
ATOM 931 N N . LEU A 1 127 ? 11.381 -6.730 -9.953 1.00 96.06 127 LEU A N 1
ATOM 932 C CA . LEU A 1 127 ? 12.745 -6.222 -9.759 1.00 96.06 127 LEU A CA 1
ATOM 933 C C . LEU A 1 127 ? 13.797 -7.341 -9.709 1.00 96.06 127 LEU A C 1
ATOM 935 O O . LEU A 1 127 ? 14.933 -7.124 -10.139 1.00 96.06 127 LEU A O 1
ATOM 939 N N . GLN A 1 128 ? 13.428 -8.507 -9.176 1.00 97.06 128 GLN A N 1
ATOM 940 C CA . GLN A 1 128 ? 14.298 -9.676 -9.039 1.00 97.06 128 GLN A CA 1
ATOM 941 C C . GLN A 1 128 ? 14.395 -10.504 -10.321 1.00 97.06 128 GLN A C 1
ATOM 943 O O . GLN A 1 128 ? 15.433 -11.120 -10.548 1.00 97.06 128 GLN A O 1
ATOM 948 N N . ASP A 1 129 ? 13.355 -10.517 -11.157 1.00 97.56 129 ASP A N 1
ATOM 949 C CA . ASP A 1 129 ? 13.345 -11.240 -12.428 1.00 97.56 129 ASP A CA 1
ATOM 950 C C . ASP A 1 129 ? 14.094 -10.446 -13.523 1.00 97.56 129 ASP A C 1
ATOM 952 O O . ASP A 1 129 ? 13.598 -9.414 -13.995 1.00 97.56 129 ASP A O 1
ATOM 956 N N . PRO A 1 130 ? 15.268 -10.917 -13.995 1.00 95.00 130 PRO A N 1
ATOM 957 C CA . PRO A 1 130 ? 16.046 -10.217 -15.015 1.00 95.00 130 PRO A CA 1
ATOM 958 C C . PRO A 1 130 ? 15.318 -10.107 -16.358 1.00 95.00 130 PRO A C 1
ATOM 960 O O . PRO A 1 130 ? 15.497 -9.118 -17.067 1.00 95.00 130 PRO A O 1
ATOM 963 N N . ALA A 1 131 ? 14.487 -11.092 -16.711 1.00 96.62 131 ALA A N 1
ATOM 964 C CA . ALA A 1 131 ? 13.750 -11.103 -17.970 1.00 96.62 131 ALA A CA 1
ATOM 965 C C . ALA A 1 131 ? 12.604 -10.087 -17.960 1.00 96.62 131 ALA A C 1
ATOM 967 O O . ALA A 1 131 ? 12.295 -9.492 -18.993 1.00 96.62 131 ALA A O 1
ATOM 968 N N . MET A 1 132 ? 11.980 -9.863 -16.801 1.00 96.06 132 MET A N 1
ATOM 969 C CA . MET A 1 132 ? 10.982 -8.806 -16.630 1.00 96.06 132 MET A CA 1
ATOM 970 C C . MET A 1 132 ? 11.642 -7.434 -16.551 1.00 96.06 132 MET A C 1
ATOM 972 O O . MET A 1 132 ? 11.191 -6.500 -17.210 1.00 96.06 132 MET A O 1
ATOM 976 N N . ARG A 1 133 ? 12.757 -7.324 -15.826 1.00 94.81 133 ARG A N 1
ATOM 977 C CA . ARG A 1 133 ? 13.528 -6.084 -15.718 1.00 94.81 133 ARG A CA 1
ATOM 978 C C . ARG A 1 133 ? 14.080 -5.611 -17.063 1.00 94.81 133 ARG A C 1
ATOM 980 O O . ARG A 1 133 ? 14.045 -4.417 -17.330 1.00 94.81 133 ARG A O 1
ATOM 987 N N . ALA A 1 134 ? 14.536 -6.522 -17.923 1.00 94.88 134 ALA A N 1
ATOM 988 C CA . ALA A 1 134 ? 15.047 -6.192 -19.257 1.00 94.88 134 ALA A CA 1
ATOM 989 C C . ALA A 1 134 ? 13.982 -5.611 -20.207 1.00 94.88 134 ALA A C 1
ATOM 991 O O . ALA A 1 134 ? 14.333 -4.996 -21.210 1.00 94.88 134 ALA A O 1
ATOM 992 N N . LYS A 1 135 ? 12.689 -5.800 -19.906 1.00 96.44 135 LYS A N 1
ATOM 993 C CA . LYS A 1 135 ? 11.571 -5.235 -20.681 1.00 96.44 135 LYS A CA 1
ATOM 994 C C . LYS A 1 135 ? 11.211 -3.810 -20.262 1.00 96.44 135 LYS A C 1
ATOM 996 O O . LYS A 1 135 ? 10.399 -3.187 -20.939 1.00 96.44 135 LYS A O 1
ATOM 1001 N N . LEU A 1 136 ? 11.755 -3.327 -19.145 1.00 96.69 136 LEU A N 1
ATOM 1002 C CA . LEU A 1 136 ? 11.468 -1.998 -18.622 1.00 96.69 136 LEU A CA 1
ATOM 1003 C C . LEU A 1 136 ? 12.443 -0.982 -19.208 1.00 96.69 136 LEU A C 1
ATOM 1005 O O . LEU A 1 136 ? 13.653 -1.212 -19.237 1.00 96.69 136 LEU A O 1
ATOM 1009 N N . ASP A 1 137 ? 11.922 0.169 -19.614 1.00 97.50 137 ASP A N 1
ATOM 1010 C CA . ASP A 1 137 ? 12.768 1.329 -19.872 1.00 97.50 137 ASP A CA 1
ATOM 1011 C C . ASP A 1 137 ? 13.301 1.941 -18.554 1.00 97.50 137 ASP A C 1
ATOM 1013 O O . ASP A 1 137 ? 12.929 1.545 -17.442 1.00 97.50 137 ASP A O 1
ATOM 1017 N N . ALA A 1 138 ? 14.207 2.916 -18.667 1.00 97.12 138 ALA A N 1
ATOM 1018 C CA . ALA A 1 138 ? 14.831 3.549 -17.505 1.00 97.12 138 ALA A CA 1
ATOM 1019 C C . ALA A 1 138 ? 13.824 4.289 -16.604 1.00 97.12 138 ALA A C 1
ATOM 1021 O O . ALA A 1 138 ? 13.985 4.311 -15.381 1.00 97.12 138 ALA A O 1
ATOM 1022 N N . GLU A 1 139 ? 12.780 4.885 -17.181 1.00 97.88 139 GLU A N 1
ATOM 1023 C CA . GLU A 1 139 ? 11.772 5.629 -16.431 1.00 97.88 139 GLU A CA 1
ATOM 1024 C C . GLU A 1 139 ? 10.817 4.680 -15.698 1.00 97.88 139 GLU A C 1
ATOM 1026 O O . GLU A 1 139 ? 10.538 4.863 -14.513 1.00 97.88 139 GLU A O 1
ATOM 1031 N N . GLN A 1 140 ? 10.359 3.628 -16.371 1.00 97.94 140 GLN A N 1
ATOM 1032 C CA . GLN A 1 140 ? 9.550 2.556 -15.806 1.00 97.94 140 GLN A CA 1
ATOM 1033 C C . GLN A 1 140 ? 10.283 1.864 -14.662 1.00 97.94 140 GLN A C 1
ATOM 1035 O O . GLN A 1 140 ? 9.693 1.632 -13.606 1.00 97.94 140 GLN A O 1
ATOM 1040 N N . PHE A 1 141 ? 11.577 1.586 -14.836 1.00 97.69 141 PHE A N 1
ATOM 1041 C CA . PHE A 1 141 ? 12.402 1.014 -13.781 1.00 97.69 141 PHE A CA 1
ATOM 1042 C C . PHE A 1 141 ? 12.506 1.951 -12.570 1.00 97.69 141 PHE A C 1
ATOM 1044 O O . PHE A 1 141 ? 12.299 1.514 -11.437 1.00 97.69 141 PHE A O 1
ATOM 1051 N N . LYS A 1 142 ? 12.742 3.250 -12.793 1.00 98.06 142 LYS A N 1
ATOM 1052 C CA . LYS A 1 142 ? 12.783 4.249 -11.718 1.00 98.06 142 LYS A CA 1
ATOM 1053 C C . LYS A 1 142 ? 11.453 4.323 -10.961 1.00 98.06 142 LYS A C 1
ATOM 1055 O O . LYS A 1 142 ? 11.439 4.234 -9.736 1.00 98.06 142 LYS A O 1
ATOM 1060 N N . ARG A 1 143 ? 10.327 4.414 -11.675 1.00 98.06 143 ARG A N 1
ATOM 1061 C CA . ARG A 1 143 ? 8.981 4.430 -11.075 1.00 98.06 143 ARG A CA 1
ATOM 1062 C C . ARG A 1 143 ? 8.695 3.144 -10.296 1.00 98.06 143 ARG A C 1
ATOM 1064 O O . ARG A 1 143 ? 8.088 3.191 -9.227 1.00 98.06 143 ARG A O 1
ATOM 1071 N N . LEU A 1 144 ? 9.144 1.990 -10.790 1.00 98.12 144 LEU A N 1
ATOM 1072 C CA . LEU A 1 144 ? 9.014 0.716 -10.081 1.00 98.12 144 LEU A CA 1
ATOM 1073 C C . LEU A 1 144 ? 9.786 0.732 -8.752 1.00 98.12 144 LEU A C 1
ATOM 1075 O O . LEU A 1 144 ? 9.254 0.296 -7.734 1.00 98.12 144 LEU A O 1
ATOM 1079 N N . GLN A 1 145 ? 11.001 1.282 -8.728 1.00 98.12 145 GLN A N 1
ATOM 1080 C CA . GLN A 1 145 ? 11.771 1.443 -7.490 1.00 98.12 145 GLN A CA 1
ATOM 1081 C C . GLN A 1 145 ? 11.101 2.423 -6.516 1.00 98.12 145 GLN A C 1
ATOM 1083 O O . GLN A 1 145 ? 10.927 2.096 -5.344 1.00 98.12 145 GLN A O 1
ATOM 1088 N N . GLU A 1 146 ? 10.673 3.593 -6.995 1.00 98.31 146 GLU A N 1
ATOM 1089 C CA . GLU A 1 146 ? 9.990 4.604 -6.176 1.00 98.31 146 GLU A CA 1
ATOM 1090 C C . GLU A 1 146 ? 8.702 4.053 -5.550 1.00 98.31 146 GLU A C 1
ATOM 1092 O O . GLU A 1 146 ? 8.464 4.212 -4.352 1.00 98.31 146 GLU A O 1
ATOM 1097 N N . THR A 1 147 ? 7.887 3.351 -6.341 1.00 98.12 147 THR A N 1
ATOM 1098 C CA . THR A 1 147 ? 6.648 2.731 -5.849 1.00 98.12 147 THR A CA 1
ATOM 1099 C C . THR A 1 147 ? 6.929 1.601 -4.862 1.00 98.12 147 THR A C 1
ATOM 1101 O O . THR A 1 147 ? 6.234 1.502 -3.856 1.00 98.12 147 THR A O 1
ATOM 1104 N N . THR A 1 148 ? 7.972 0.794 -5.080 1.00 98.50 148 THR A N 1
ATOM 1105 C CA . THR A 1 148 ? 8.412 -0.239 -4.121 1.00 98.50 148 THR A CA 1
ATOM 1106 C C . THR A 1 148 ? 8.752 0.381 -2.763 1.00 98.50 148 THR A C 1
ATOM 1108 O O . THR A 1 148 ? 8.206 -0.040 -1.745 1.00 98.50 148 THR A O 1
ATOM 1111 N N . LEU A 1 149 ? 9.559 1.448 -2.745 1.00 98.44 149 LEU A N 1
ATOM 1112 C CA . LEU A 1 149 ? 9.910 2.170 -1.515 1.00 98.44 149 LEU A CA 1
ATOM 1113 C C . LEU A 1 149 ? 8.686 2.796 -0.828 1.00 98.44 149 LEU A C 1
ATOM 1115 O O . LEU A 1 149 ? 8.616 2.848 0.404 1.00 98.44 149 LEU A O 1
ATOM 1119 N N . ALA A 1 150 ? 7.712 3.274 -1.607 1.00 98.50 150 ALA A N 1
ATOM 1120 C CA . ALA A 1 150 ? 6.463 3.800 -1.068 1.00 98.50 150 ALA A CA 1
ATOM 1121 C C . ALA A 1 150 ? 5.666 2.713 -0.324 1.00 98.50 150 ALA A C 1
ATOM 1123 O O . ALA A 1 150 ? 5.252 2.950 0.810 1.00 98.50 150 ALA A O 1
ATOM 1124 N N . HIS A 1 151 ? 5.532 1.513 -0.898 1.00 98.56 151 HIS A N 1
ATOM 1125 C CA . HIS A 1 151 ? 4.860 0.385 -0.239 1.00 98.56 151 HIS A CA 1
ATOM 1126 C C . HIS A 1 151 ? 5.570 -0.031 1.059 1.00 98.56 151 HIS A C 1
ATOM 1128 O O . HIS A 1 151 ? 4.927 -0.181 2.095 1.00 98.56 151 HIS A O 1
ATOM 1134 N N . GLU A 1 152 ? 6.904 -0.110 1.071 1.00 98.44 152 GLU A N 1
ATOM 1135 C CA . GLU A 1 152 ? 7.667 -0.398 2.298 1.00 98.44 152 GLU A CA 1
ATOM 1136 C C . GLU A 1 152 ? 7.460 0.658 3.396 1.00 98.44 152 GLU A C 1
ATOM 1138 O O . GLU A 1 152 ? 7.442 0.358 4.595 1.00 98.44 152 GLU A O 1
ATOM 1143 N N . LYS A 1 153 ? 7.340 1.934 3.012 1.00 98.62 153 LYS A N 1
ATOM 1144 C CA . LYS A 1 153 ? 7.026 3.014 3.953 1.00 98.62 153 LYS A CA 1
ATOM 1145 C C . LYS A 1 153 ? 5.598 2.880 4.486 1.00 98.62 153 LYS A C 1
ATOM 1147 O O . LYS A 1 153 ? 5.404 3.024 5.694 1.00 98.62 153 LYS A O 1
ATOM 1152 N N . ASN A 1 154 ? 4.632 2.581 3.620 1.00 98.50 154 ASN A N 1
ATOM 1153 C CA . ASN A 1 154 ? 3.235 2.391 4.002 1.00 98.50 154 ASN A CA 1
ATOM 1154 C C . ASN A 1 154 ? 3.075 1.218 4.972 1.00 98.50 154 ASN A C 1
ATOM 1156 O O . ASN A 1 154 ? 2.460 1.389 6.020 1.00 98.50 154 ASN A O 1
ATOM 1160 N N . ILE A 1 155 ? 3.711 0.075 4.699 1.00 98.69 155 ILE A N 1
ATOM 1161 C CA . ILE A 1 155 ? 3.709 -1.096 5.592 1.00 98.69 155 ILE A CA 1
ATOM 1162 C C . ILE A 1 155 ? 4.213 -0.711 6.986 1.00 98.69 155 ILE A C 1
ATOM 1164 O O . ILE A 1 155 ? 3.553 -0.987 7.986 1.00 98.69 155 ILE A O 1
ATOM 1168 N N . ARG A 1 156 ? 5.342 0.004 7.084 1.00 98.50 156 ARG A N 1
ATOM 1169 C CA . ARG A 1 156 ? 5.870 0.471 8.380 1.00 98.50 156 ARG A CA 1
ATOM 1170 C C . ARG A 1 156 ? 4.902 1.403 9.114 1.00 98.50 156 ARG A C 1
ATOM 1172 O O . ARG A 1 156 ? 4.759 1.306 10.336 1.00 98.50 156 ARG A O 1
ATOM 1179 N N . ALA A 1 157 ? 4.229 2.291 8.386 1.00 98.44 157 ALA A N 1
ATOM 1180 C CA . ALA A 1 157 ? 3.231 3.184 8.962 1.00 98.44 157 ALA A CA 1
ATOM 1181 C C . ALA A 1 157 ? 2.010 2.403 9.476 1.00 98.44 157 ALA A C 1
ATOM 1183 O O . ALA A 1 157 ? 1.613 2.585 10.627 1.00 98.44 157 ALA A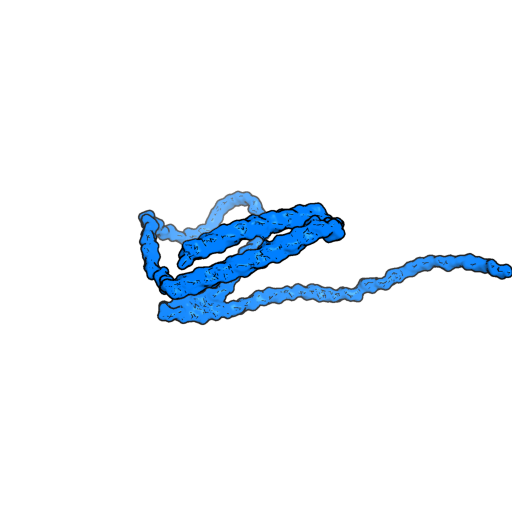 O 1
ATOM 1184 N N . LEU A 1 158 ? 1.483 1.475 8.675 1.00 98.38 158 LEU A N 1
ATOM 1185 C CA . LEU A 1 158 ? 0.354 0.622 9.042 1.00 98.38 158 LEU A CA 1
ATOM 1186 C C . LEU A 1 158 ? 0.680 -0.284 10.237 1.00 98.38 158 LEU A C 1
ATOM 1188 O O . LEU A 1 158 ? -0.145 -0.425 11.132 1.00 98.38 158 LEU A O 1
ATOM 1192 N N . HIS A 1 159 ? 1.895 -0.837 10.321 1.00 98.25 159 HIS A N 1
ATOM 1193 C CA . HIS A 1 159 ? 2.340 -1.626 11.478 1.00 98.25 159 HIS A CA 1
ATOM 1194 C C . HIS A 1 159 ? 2.249 -0.801 12.766 1.00 98.25 159 HIS A C 1
ATOM 1196 O O . HIS A 1 159 ? 1.716 -1.258 13.780 1.00 98.25 159 HIS A O 1
ATOM 1202 N N . SER A 1 160 ? 2.750 0.433 12.709 1.00 98.00 160 SER A N 1
ATOM 1203 C CA . SER A 1 160 ? 2.735 1.363 13.840 1.00 98.00 160 SER A CA 1
ATOM 1204 C C . SER A 1 160 ? 1.304 1.736 14.235 1.00 98.00 160 SER A C 1
ATOM 1206 O O . SER A 1 160 ? 0.965 1.797 15.418 1.00 98.00 160 SER A O 1
ATOM 1208 N N . GLU A 1 161 ? 0.447 1.940 13.239 1.00 96.62 161 GLU A N 1
ATOM 1209 C CA . GLU A 1 161 ? -0.953 2.292 13.428 1.00 96.62 161 GLU A CA 1
ATOM 1210 C C . GLU A 1 161 ? -1.759 1.153 14.059 1.00 96.62 161 GLU A C 1
ATOM 1212 O O . GLU A 1 161 ? -2.465 1.365 15.046 1.00 96.62 161 GLU A O 1
ATOM 1217 N N . ILE A 1 162 ? -1.597 -0.071 13.554 1.00 96.94 162 ILE A N 1
ATOM 1218 C CA . ILE A 1 162 ? -2.217 -1.277 14.111 1.00 96.94 162 ILE A CA 1
ATOM 1219 C C . ILE A 1 162 ? -1.775 -1.476 15.562 1.00 96.94 162 ILE A C 1
ATOM 1221 O O . ILE A 1 162 ? -2.612 -1.730 16.429 1.00 96.94 162 ILE A O 1
ATOM 1225 N N . ALA A 1 163 ? -0.478 -1.327 15.853 1.00 96.62 163 ALA A N 1
ATOM 1226 C CA . ALA A 1 163 ? 0.037 -1.437 17.215 1.00 96.62 163 ALA A CA 1
ATOM 1227 C C . ALA A 1 163 ? -0.602 -0.397 18.152 1.00 96.62 163 ALA A C 1
ATOM 1229 O O . ALA A 1 163 ? -0.991 -0.724 19.275 1.00 96.62 163 ALA A O 1
ATOM 1230 N N . ARG A 1 164 ? -0.774 0.844 17.679 1.00 95.50 164 ARG A N 1
ATOM 1231 C CA . ARG A 1 164 ? -1.442 1.913 18.431 1.00 95.50 164 ARG A CA 1
ATOM 1232 C C . ARG A 1 164 ? -2.913 1.601 18.697 1.00 95.50 164 ARG A C 1
ATOM 1234 O O . ARG A 1 164 ? -3.367 1.775 19.824 1.00 95.50 164 ARG A O 1
ATOM 1241 N N . VAL A 1 165 ? -3.649 1.129 17.691 1.00 92.75 165 VAL A N 1
ATOM 1242 C CA . VAL A 1 165 ? -5.063 0.749 17.845 1.00 92.75 165 VAL A CA 1
ATOM 1243 C C . VAL A 1 165 ? -5.208 -0.410 18.832 1.00 92.75 165 VAL A C 1
ATOM 1245 O O . VAL A 1 165 ? -6.058 -0.348 19.712 1.00 92.75 165 VAL A O 1
ATOM 1248 N N . LYS A 1 166 ? -4.334 -1.422 18.757 1.00 92.50 166 LYS A N 1
ATOM 1249 C CA . LYS A 1 166 ? -4.336 -2.559 19.693 1.00 92.50 166 LYS A CA 1
ATOM 1250 C C . LYS A 1 166 ? -4.017 -2.149 21.133 1.00 92.50 166 LYS A C 1
ATOM 1252 O O . LYS A 1 166 ? -4.567 -2.745 22.048 1.00 92.50 166 LYS A O 1
ATOM 1257 N N . LYS A 1 167 ? -3.166 -1.139 21.341 1.00 91.94 167 LYS A N 1
ATOM 1258 C CA . LYS A 1 167 ? -2.837 -0.608 22.677 1.00 91.94 167 LYS A CA 1
ATOM 1259 C C . LYS A 1 167 ? -3.991 0.173 23.321 1.00 91.94 167 LYS A C 1
ATOM 1261 O O . LYS A 1 167 ? -4.066 0.234 24.542 1.00 91.94 167 LYS A O 1
ATOM 1266 N N . ASN A 1 168 ? -4.839 0.800 22.510 1.00 82.06 168 ASN A N 1
ATOM 1267 C CA . ASN A 1 168 ? -5.909 1.687 22.975 1.00 82.06 168 ASN A CA 1
ATOM 1268 C C . ASN A 1 168 ? -7.266 0.979 23.144 1.00 82.06 168 ASN A C 1
ATOM 1270 O O . ASN A 1 168 ? -8.260 1.651 23.410 1.00 82.06 168 ASN A O 1
ATOM 1274 N N . ARG A 1 169 ? -7.306 -0.341 22.948 1.00 69.44 169 ARG A N 1
ATOM 1275 C CA . ARG A 1 169 ? -8.483 -1.195 23.115 1.00 69.44 169 ARG A CA 1
ATOM 1276 C C . ARG A 1 169 ? -8.449 -1.887 24.472 1.00 69.44 169 ARG A C 1
ATOM 1278 O O . ARG A 1 169 ? -9.551 -2.099 25.021 1.00 69.44 169 ARG A O 1
#

pLDDT: mean 70.52, std 24.79, range [30.42, 98.69]

Secondary structure (DSSP, 8-state):
-----------------------------------EEE-TTS-EEE------PPP------------------------------------PPPHHHHHHHHHHHHHHHHHHHHHHHHHHHHHHHHHH-HHHHTTS-HHHHHHHHHHHHHHHHHHHHHHHHHHHHHHT-